Protein AF-A0A4Q2ZFZ6-F1 (afdb_monomer_lite)

Sequence (105 aa):
MKRRVAEIVGKVSEKAEWTAADRLKMLAEIARAAAKADPRVAVSAIAEANKMQGSHAPAKHQHSGSIGTYDLTKVTDEQLDHLESILGPLADLGGDQGRADAADD

Radius of gyration: 23.63 Å; chains: 1; bounding box: 48×41×61 Å

Secondary structure (DSSP, 8-state):
-HHHHHHHHHHHHHH-SS-HHHHHHHHHHHHHHHTTT-HHHHHHHHHHHHHHTT-SPPP-PPP-S------GGG--HHHHHHHHHHHHHHHTT------------

Foldseek 3Di:
DVVVVVVVVVVVVVPPPDDLVRLLVVLCVQLVVCVPPPVVSNVVSVQVSCVSVVVDDDDDDDDDDDPDDDDPVPADPVNVVVVCVVCVVVVVVCPDPDDPDDDDD

Structure (mmCIF, N/CA/C/O backbone):
data_AF-A0A4Q2ZFZ6-F1
#
_entry.id   AF-A0A4Q2ZFZ6-F1
#
loop_
_atom_site.group_PDB
_atom_site.id
_atom_site.type_symbol
_atom_site.label_atom_id
_atom_site.label_alt_id
_atom_site.label_comp_id
_atom_site.label_asym_id
_atom_site.label_entity_id
_atom_site.label_seq_id
_atom_site.pdbx_PDB_ins_code
_atom_site.Cartn_x
_atom_site.Cartn_y
_atom_site.Cartn_z
_atom_site.occupancy
_atom_site.B_iso_or_equiv
_atom_site.auth_seq_id
_atom_site.auth_comp_id
_atom_site.auth_asym_id
_atom_site.auth_atom_id
_atom_site.pdbx_PDB_model_num
ATOM 1 N N . MET A 1 1 ? 4.545 17.477 22.940 1.00 54.53 1 MET A N 1
ATOM 2 C CA . MET A 1 1 ? 4.490 17.284 21.471 1.00 54.53 1 MET A CA 1
ATOM 3 C C . MET A 1 1 ? 5.862 17.048 20.819 1.00 54.53 1 MET A C 1
ATOM 5 O O . MET A 1 1 ? 6.089 15.958 20.316 1.00 54.53 1 MET A O 1
ATOM 9 N N . LYS A 1 2 ? 6.809 18.005 20.855 1.00 73.81 2 LYS A N 1
ATOM 10 C CA . LYS A 1 2 ? 8.058 17.964 20.050 1.00 73.81 2 LYS A CA 1
ATOM 11 C C . LYS A 1 2 ? 9.001 16.774 20.327 1.00 73.81 2 LYS A C 1
ATOM 13 O O . LYS A 1 2 ? 9.612 16.262 19.398 1.00 73.81 2 LYS A O 1
ATOM 18 N N . ARG A 1 3 ? 9.078 16.292 21.576 1.00 83.25 3 ARG A N 1
ATOM 19 C CA . ARG A 1 3 ? 9.962 15.175 21.977 1.00 83.25 3 ARG A CA 1
ATOM 20 C C . ARG A 1 3 ? 9.572 13.836 21.334 1.00 83.25 3 ARG A C 1
ATOM 22 O O . ARG A 1 3 ? 10.433 13.134 20.826 1.00 83.25 3 ARG A O 1
ATOM 29 N N . ARG A 1 4 ? 8.273 13.520 21.313 1.00 83.75 4 ARG A N 1
ATOM 30 C CA . ARG A 1 4 ? 7.738 12.254 20.779 1.00 83.75 4 ARG A CA 1
ATOM 31 C C . ARG A 1 4 ? 7.819 12.203 19.251 1.00 83.75 4 ARG A C 1
ATOM 33 O O . ARG A 1 4 ? 8.128 11.160 18.695 1.00 83.75 4 ARG A O 1
ATOM 40 N N . VAL A 1 5 ? 7.633 13.345 18.583 1.00 82.38 5 VAL A N 1
ATOM 41 C CA . VAL A 1 5 ? 7.865 13.473 17.133 1.00 82.38 5 VAL A CA 1
ATOM 42 C C . VAL A 1 5 ? 9.338 13.234 16.794 1.00 82.38 5 VAL A C 1
ATOM 44 O O . VAL A 1 5 ? 9.624 12.447 15.902 1.00 82.38 5 VAL A O 1
ATOM 47 N N . ALA A 1 6 ? 10.271 13.844 17.532 1.00 80.31 6 ALA A N 1
ATOM 48 C CA . ALA A 1 6 ? 11.705 13.648 17.307 1.00 80.31 6 ALA A CA 1
ATOM 49 C C . ALA A 1 6 ? 12.144 12.187 17.519 1.00 80.31 6 ALA A C 1
ATOM 51 O O . ALA A 1 6 ? 12.914 11.653 16.726 1.00 80.31 6 ALA A O 1
ATOM 52 N N . GLU A 1 7 ? 11.609 11.523 18.545 1.00 81.94 7 GLU A N 1
ATOM 53 C CA . GLU A 1 7 ? 11.867 10.104 18.808 1.00 81.94 7 GLU A CA 1
ATOM 54 C C . GLU A 1 7 ? 11.350 9.198 17.677 1.00 81.94 7 GLU A C 1
ATOM 56 O O . GLU A 1 7 ? 12.049 8.284 17.241 1.00 81.94 7 GLU A O 1
ATOM 61 N N . ILE A 1 8 ? 10.141 9.462 17.169 1.00 79.88 8 ILE A N 1
ATOM 62 C CA . ILE A 1 8 ? 9.560 8.713 16.044 1.00 79.88 8 ILE A CA 1
ATOM 63 C C . ILE A 1 8 ? 10.380 8.935 14.770 1.00 79.88 8 ILE A C 1
ATOM 65 O O . ILE A 1 8 ? 10.692 7.968 14.078 1.00 79.88 8 ILE A O 1
ATOM 69 N N . VAL A 1 9 ? 10.7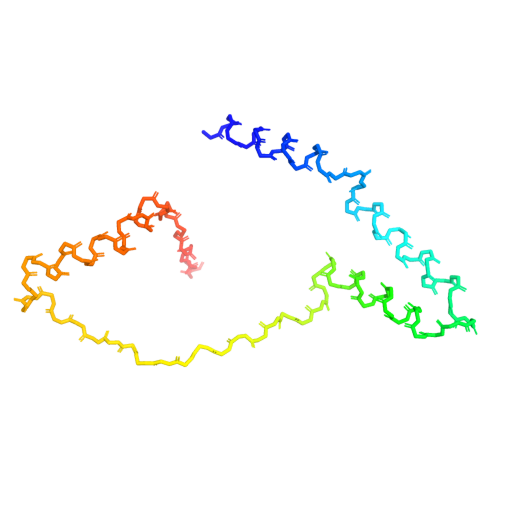73 10.179 14.481 1.00 75.31 9 VAL A N 1
ATOM 70 C CA . VAL A 1 9 ? 11.625 10.508 13.327 1.00 75.31 9 VAL A CA 1
ATOM 71 C C . VAL A 1 9 ? 12.957 9.763 13.413 1.00 75.31 9 VAL A C 1
ATOM 73 O O . VAL A 1 9 ? 13.341 9.133 12.432 1.00 75.31 9 VAL A O 1
ATOM 76 N N . GLY A 1 10 ? 13.600 9.741 14.587 1.00 71.25 10 GLY A N 1
ATOM 77 C CA . GLY A 1 10 ? 14.840 8.993 14.819 1.00 71.25 10 GLY A CA 1
ATOM 78 C C . GLY A 1 10 ? 14.695 7.495 14.528 1.00 71.25 10 GLY A C 1
ATOM 79 O O . GLY A 1 10 ? 15.440 6.943 13.718 1.00 71.25 10 GLY A O 1
ATOM 80 N N . LYS A 1 11 ? 13.664 6.853 15.097 1.00 70.38 11 LYS A N 1
ATOM 81 C CA . LYS A 1 11 ? 13.388 5.415 14.895 1.00 70.38 11 LYS A CA 1
ATOM 82 C C . LYS A 1 11 ? 13.045 5.055 13.446 1.00 70.38 11 LYS A C 1
ATOM 84 O O . LYS A 1 11 ? 13.345 3.948 13.004 1.00 70.38 11 LYS A O 1
ATOM 89 N N . VAL A 1 12 ? 12.387 5.956 12.713 1.00 64.94 12 VAL A N 1
ATOM 90 C CA . VAL A 1 12 ? 12.080 5.767 11.286 1.00 64.94 12 VAL A CA 1
ATOM 91 C C . VAL A 1 12 ? 13.341 5.932 10.439 1.00 64.94 12 VAL A C 1
ATOM 93 O O . VAL A 1 12 ? 13.564 5.130 9.534 1.00 64.94 12 VAL A O 1
ATOM 96 N N . SER A 1 13 ? 14.186 6.919 10.754 1.00 59.31 13 SER A N 1
ATOM 97 C CA . SER A 1 13 ? 15.442 7.151 10.035 1.00 59.31 13 SER A CA 1
ATOM 98 C C . SER A 1 13 ? 16.473 6.038 10.237 1.00 59.31 13 SER A C 1
ATOM 100 O O . SER A 1 13 ? 17.141 5.673 9.279 1.00 59.31 13 SER A O 1
ATOM 102 N N . GLU A 1 14 ? 16.554 5.429 11.425 1.00 58.78 14 GLU A N 1
ATOM 103 C CA . GLU A 1 14 ? 17.471 4.304 11.686 1.00 58.78 14 GLU A CA 1
ATOM 104 C C . GLU A 1 14 ? 17.104 3.023 10.922 1.00 58.78 14 GLU A C 1
ATOM 106 O O . GLU A 1 14 ? 17.963 2.181 10.682 1.00 58.78 14 GLU A O 1
ATOM 111 N N . LYS A 1 15 ? 15.833 2.852 10.534 1.00 59.97 15 LYS A N 1
ATOM 112 C CA . LYS A 1 15 ? 15.348 1.642 9.846 1.00 59.97 15 LYS A CA 1
ATOM 113 C C . LYS A 1 15 ? 15.256 1.780 8.329 1.00 59.97 15 LYS A C 1
ATOM 115 O O . LYS A 1 15 ? 14.999 0.790 7.647 1.00 59.97 15 LYS A O 1
ATOM 120 N N . ALA A 1 16 ? 15.399 2.986 7.791 1.00 63.66 16 ALA A N 1
ATOM 121 C CA . ALA A 1 16 ? 15.225 3.243 6.370 1.00 63.66 16 ALA A CA 1
ATOM 122 C C . ALA A 1 16 ? 16.577 3.541 5.714 1.00 63.66 16 ALA A C 1
ATOM 124 O O . ALA A 1 16 ? 16.995 4.691 5.664 1.00 63.66 16 ALA A O 1
ATOM 125 N N . GLU A 1 17 ? 17.221 2.519 5.137 1.00 74.12 17 GLU A N 1
ATOM 126 C CA . GLU A 1 17 ? 18.434 2.709 4.316 1.00 74.12 17 GLU A CA 1
ATOM 127 C C . GLU A 1 17 ? 18.187 3.601 3.083 1.00 74.12 17 GLU A C 1
ATOM 129 O O . GLU A 1 17 ? 19.118 4.187 2.539 1.00 74.12 17 GLU A O 1
ATOM 134 N N . TRP A 1 18 ? 16.924 3.745 2.664 1.00 82.00 18 TRP A N 1
ATOM 135 C CA . TRP A 1 18 ? 16.516 4.518 1.491 1.00 82.00 18 TRP A CA 1
ATOM 136 C C . TRP A 1 18 ? 15.316 5.410 1.783 1.00 82.00 18 TRP A C 1
ATOM 138 O O . TRP A 1 18 ? 14.352 4.984 2.435 1.00 82.00 18 TRP A O 1
ATOM 148 N N . THR A 1 19 ? 15.336 6.624 1.230 1.00 87.38 19 THR A N 1
ATOM 149 C CA . THR A 1 19 ? 14.182 7.526 1.272 1.00 87.38 19 THR A CA 1
ATOM 150 C C . THR A 1 19 ? 13.048 7.007 0.379 1.00 87.38 19 THR A C 1
ATOM 152 O O . THR A 1 19 ? 13.227 6.131 -0.471 1.00 87.38 19 THR A O 1
ATOM 155 N N . ALA A 1 20 ? 11.842 7.562 0.539 1.00 86.06 20 ALA A N 1
ATOM 156 C CA . ALA A 1 20 ? 10.727 7.254 -0.359 1.00 86.06 20 ALA A CA 1
ATOM 157 C C . ALA A 1 20 ? 11.035 7.631 -1.822 1.00 86.06 20 ALA A C 1
ATOM 159 O O . ALA A 1 20 ? 10.654 6.900 -2.735 1.00 86.06 20 ALA A O 1
ATOM 160 N N . ALA A 1 21 ? 11.760 8.735 -2.041 1.00 88.94 21 ALA A N 1
ATOM 161 C CA . ALA A 1 21 ? 12.173 9.174 -3.370 1.00 88.94 21 ALA A CA 1
ATOM 162 C C . ALA A 1 21 ? 13.167 8.192 -4.012 1.00 88.94 21 ALA A C 1
ATOM 164 O O . ALA A 1 21 ? 13.011 7.847 -5.184 1.00 88.94 21 ALA A O 1
ATOM 165 N N . ASP A 1 22 ? 14.126 7.680 -3.234 1.00 92.75 22 ASP A N 1
ATOM 166 C CA . ASP A 1 22 ? 15.097 6.688 -3.714 1.00 92.75 22 ASP A CA 1
ATOM 167 C C . ASP A 1 22 ? 14.400 5.400 -4.157 1.00 92.75 22 ASP A C 1
ATOM 169 O O . ASP A 1 22 ? 14.675 4.869 -5.232 1.00 92.75 22 ASP A O 1
ATOM 173 N N . ARG A 1 23 ? 13.427 4.929 -3.369 1.00 91.44 23 ARG A N 1
ATOM 174 C CA . ARG A 1 23 ? 12.623 3.744 -3.701 1.00 91.44 23 ARG A CA 1
ATOM 175 C C . ARG A 1 23 ? 11.836 3.919 -4.998 1.00 91.44 23 ARG A C 1
ATOM 177 O O . ARG A 1 23 ? 11.855 3.026 -5.842 1.00 91.44 23 ARG A O 1
ATOM 184 N N . LEU A 1 24 ? 11.198 5.074 -5.197 1.00 93.94 24 LEU A N 1
ATOM 185 C CA . LEU A 1 24 ? 10.487 5.377 -6.444 1.00 93.94 24 LEU A CA 1
ATOM 186 C C . LEU A 1 24 ? 11.434 5.409 -7.649 1.00 93.94 24 LEU A C 1
ATOM 188 O O . LEU A 1 24 ? 11.100 4.876 -8.709 1.00 93.94 24 LEU A O 1
ATOM 192 N N . LYS A 1 25 ? 12.628 5.991 -7.485 1.00 95.88 25 LYS A N 1
ATOM 193 C CA . LYS A 1 25 ? 13.646 6.022 -8.539 1.00 95.88 25 LYS A CA 1
ATOM 194 C C . LYS A 1 25 ? 14.100 4.611 -8.922 1.00 95.88 25 LYS A C 1
ATOM 196 O O . LYS A 1 25 ? 14.107 4.287 -10.108 1.00 95.88 25 LYS A O 1
ATOM 201 N N . MET A 1 26 ? 14.401 3.762 -7.940 1.00 95.50 26 MET A N 1
ATOM 202 C CA . MET A 1 26 ? 14.797 2.370 -8.183 1.00 95.50 26 MET A CA 1
ATOM 203 C C . MET A 1 26 ? 13.702 1.580 -8.914 1.00 95.50 26 MET A C 1
ATOM 205 O O . MET A 1 26 ? 13.991 0.872 -9.877 1.00 95.50 26 MET A O 1
ATOM 209 N N . LEU A 1 27 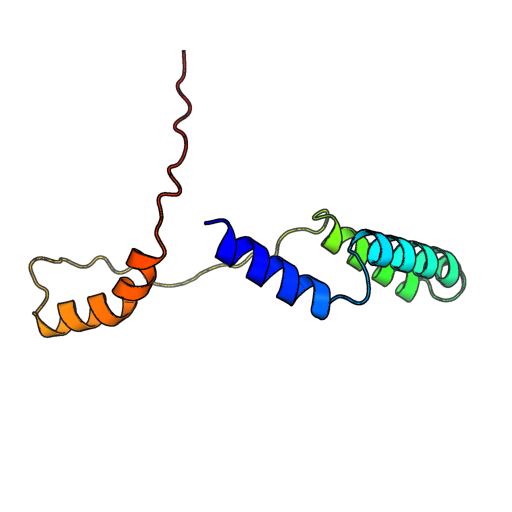? 12.431 1.741 -8.527 1.00 96.19 27 LEU A N 1
ATOM 210 C CA . LEU A 1 27 ? 11.306 1.087 -9.209 1.00 96.19 27 LEU A CA 1
ATOM 211 C C . LEU A 1 27 ? 11.168 1.538 -10.672 1.00 96.19 27 LEU A C 1
ATOM 213 O O . LEU A 1 27 ? 10.914 0.712 -11.550 1.00 96.19 27 LEU A O 1
ATOM 217 N N . ALA A 1 28 ? 11.384 2.825 -10.957 1.00 95.69 28 ALA A N 1
ATOM 218 C CA . ALA A 1 28 ? 11.376 3.340 -12.324 1.00 95.69 28 ALA A CA 1
ATOM 219 C C . ALA A 1 28 ? 12.522 2.760 -13.173 1.00 95.69 28 ALA A C 1
ATOM 221 O O . ALA A 1 28 ? 12.323 2.445 -14.349 1.00 95.69 28 ALA A O 1
ATOM 222 N N . GLU A 1 29 ? 13.711 2.597 -12.591 1.00 97.31 29 GLU A N 1
ATOM 223 C CA . GLU A 1 29 ? 14.863 1.982 -13.257 1.00 97.31 29 GLU A CA 1
ATOM 224 C C . GLU A 1 29 ? 14.616 0.497 -13.558 1.00 97.31 29 GLU A C 1
ATOM 226 O O . GLU A 1 29 ? 14.812 0.069 -14.698 1.00 97.31 29 GLU A O 1
ATOM 231 N N . ILE A 1 30 ? 14.083 -0.262 -12.591 1.00 96.94 30 ILE A N 1
ATOM 232 C CA . ILE A 1 30 ? 13.691 -1.670 -12.775 1.00 96.94 30 ILE A CA 1
ATOM 233 C C . ILE A 1 30 ? 12.662 -1.800 -13.901 1.00 96.94 30 ILE A C 1
ATOM 235 O O . ILE A 1 30 ? 12.829 -2.628 -14.797 1.00 96.94 30 ILE A O 1
ATOM 239 N N . ALA A 1 31 ? 11.622 -0.959 -13.899 1.00 96.69 31 ALA A N 1
ATOM 240 C CA . ALA A 1 31 ? 10.584 -0.999 -14.923 1.00 96.69 31 ALA A CA 1
ATOM 241 C C . ALA A 1 31 ? 11.147 -0.765 -16.332 1.00 96.69 31 ALA A C 1
ATOM 243 O O . ALA A 1 31 ? 10.801 -1.488 -17.269 1.00 96.69 31 ALA A O 1
ATOM 244 N N . ARG A 1 32 ? 12.053 0.209 -16.488 1.00 96.56 32 ARG A N 1
ATOM 245 C CA . ARG A 1 32 ? 12.708 0.502 -17.773 1.00 96.56 32 ARG A CA 1
ATOM 246 C C . ARG A 1 32 ? 13.610 -0.638 -18.236 1.00 96.56 32 ARG A C 1
ATOM 248 O O . ARG A 1 32 ? 13.563 -0.992 -19.412 1.00 96.56 32 ARG A O 1
ATOM 255 N N . ALA A 1 33 ? 14.403 -1.212 -17.332 1.00 97.06 33 ALA A N 1
ATOM 256 C CA . ALA A 1 33 ? 15.307 -2.315 -17.650 1.00 97.06 33 ALA A CA 1
ATOM 257 C C . ALA A 1 33 ? 14.543 -3.591 -18.043 1.00 97.06 33 ALA A C 1
ATOM 259 O O . ALA A 1 33 ? 14.931 -4.287 -18.981 1.00 97.06 33 ALA A O 1
ATOM 260 N N . ALA A 1 34 ? 13.425 -3.870 -17.369 1.00 96.50 34 ALA A N 1
ATOM 261 C CA . ALA A 1 34 ? 12.638 -5.079 -17.585 1.00 96.50 34 ALA A CA 1
ATOM 262 C C . ALA A 1 34 ? 11.642 -4.980 -18.757 1.00 96.50 34 ALA A C 1
ATOM 264 O O . ALA A 1 34 ? 11.188 -6.012 -19.242 1.00 96.50 34 ALA A O 1
ATOM 265 N N . ALA A 1 35 ? 11.337 -3.779 -19.266 1.00 93.12 35 ALA A N 1
ATOM 266 C CA . ALA A 1 35 ? 10.242 -3.529 -20.214 1.00 93.12 35 ALA A CA 1
ATOM 267 C C . ALA A 1 35 ? 10.193 -4.465 -21.438 1.00 93.12 35 ALA A C 1
ATOM 269 O O . ALA A 1 35 ? 9.109 -4.786 -21.921 1.00 93.12 35 ALA A O 1
ATOM 270 N N . LYS A 1 36 ? 11.354 -4.891 -21.953 1.00 92.56 36 LYS A N 1
ATOM 271 C CA . LYS A 1 36 ? 11.451 -5.786 -23.121 1.00 92.56 36 LYS A CA 1
ATOM 272 C C . LYS A 1 36 ? 11.799 -7.232 -22.767 1.00 92.56 36 LYS A C 1
ATOM 274 O O . LYS A 1 36 ? 11.432 -8.128 -23.516 1.00 92.56 36 LYS A O 1
ATOM 279 N N . ALA A 1 37 ? 12.536 -7.443 -21.677 1.00 93.75 37 ALA A N 1
ATOM 280 C CA . ALA A 1 37 ? 13.069 -8.752 -21.301 1.00 93.75 37 ALA A CA 1
ATOM 281 C C . ALA A 1 37 ? 12.095 -9.543 -20.419 1.00 93.75 37 ALA A C 1
ATOM 283 O O . ALA A 1 37 ? 11.901 -10.735 -20.632 1.00 93.75 37 ALA A O 1
ATOM 284 N N . ASP A 1 38 ? 11.456 -8.866 -19.464 1.00 95.12 38 ASP A N 1
ATOM 285 C CA . ASP A 1 38 ? 10.432 -9.439 -18.598 1.00 95.12 38 ASP A CA 1
ATOM 286 C C . ASP A 1 38 ? 9.341 -8.391 -18.310 1.00 95.12 38 ASP A C 1
ATOM 288 O O . ASP A 1 38 ? 9.396 -7.645 -17.322 1.00 95.12 38 ASP A O 1
ATOM 292 N N . PRO A 1 39 ? 8.313 -8.323 -19.173 1.00 94.94 39 PRO A N 1
ATOM 293 C CA . PRO A 1 39 ? 7.211 -7.388 -18.998 1.00 94.94 39 PRO A CA 1
ATOM 294 C C . PRO A 1 39 ? 6.468 -7.552 -17.666 1.00 94.94 39 PRO A C 1
ATOM 296 O O . PRO A 1 39 ? 5.887 -6.583 -17.180 1.00 94.94 39 PRO A O 1
ATOM 299 N N . ARG A 1 40 ? 6.483 -8.743 -17.043 1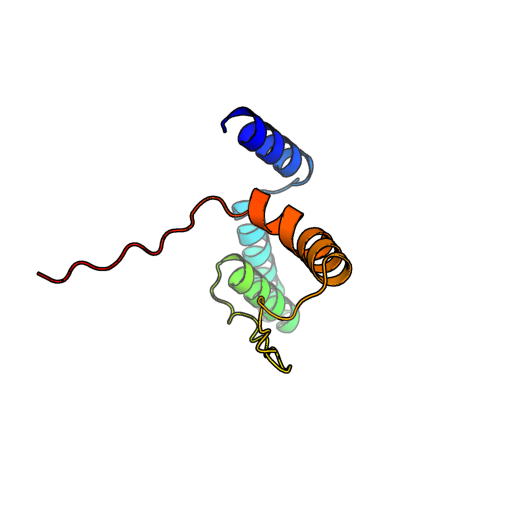.00 96.75 40 ARG A N 1
ATOM 300 C CA . ARG A 1 40 ? 5.806 -8.963 -15.755 1.00 96.75 40 ARG A CA 1
ATOM 301 C C . ARG A 1 40 ? 6.535 -8.229 -14.640 1.00 96.75 40 ARG A C 1
ATOM 303 O O . ARG A 1 40 ? 5.887 -7.544 -13.855 1.00 96.75 40 ARG A O 1
ATOM 310 N N . VAL A 1 41 ? 7.866 -8.297 -14.626 1.00 97.44 41 VAL A N 1
ATOM 311 C CA . VAL A 1 41 ? 8.697 -7.533 -13.682 1.00 97.44 41 VAL A CA 1
ATOM 312 C C . VAL A 1 41 ? 8.481 -6.030 -13.864 1.00 97.44 41 VAL A C 1
ATOM 314 O O . VAL A 1 41 ? 8.318 -5.312 -12.877 1.00 97.44 41 VAL A O 1
ATOM 317 N N . ALA A 1 42 ? 8.394 -5.552 -15.110 1.00 96.31 42 ALA A N 1
ATOM 318 C CA . ALA A 1 42 ? 8.121 -4.142 -15.380 1.00 96.31 42 ALA A CA 1
ATOM 319 C C . ALA A 1 42 ? 6.753 -3.692 -14.839 1.00 96.31 42 ALA A C 1
ATOM 321 O O . ALA A 1 42 ? 6.658 -2.663 -14.167 1.00 96.31 42 ALA A O 1
ATOM 322 N N . VAL A 1 43 ? 5.702 -4.485 -15.072 1.00 96.12 43 VAL A N 1
ATOM 323 C CA . VAL A 1 43 ? 4.352 -4.218 -14.550 1.00 96.12 43 VAL A CA 1
ATOM 324 C C . VAL A 1 43 ? 4.331 -4.239 -13.021 1.00 96.12 43 VAL A C 1
ATOM 326 O O . VAL A 1 43 ? 3.738 -3.349 -12.413 1.00 96.12 43 VAL A O 1
ATOM 329 N N . SER A 1 44 ? 5.003 -5.201 -12.385 1.00 96.69 44 SER A N 1
ATOM 330 C CA . SER A 1 44 ? 5.096 -5.281 -10.923 1.00 96.69 44 SER A CA 1
ATOM 331 C C . SER A 1 44 ? 5.798 -4.065 -10.316 1.00 96.69 44 SER A C 1
ATOM 333 O O . SER A 1 44 ? 5.307 -3.517 -9.330 1.00 96.69 44 SER A O 1
ATOM 335 N N . ALA A 1 45 ? 6.893 -3.596 -10.920 1.00 95.94 45 ALA A N 1
ATOM 336 C CA . ALA A 1 45 ? 7.609 -2.412 -10.445 1.00 95.94 45 ALA A CA 1
ATOM 337 C C . ALA A 1 45 ? 6.759 -1.131 -10.560 1.00 95.94 45 ALA A C 1
ATOM 339 O O . ALA A 1 45 ? 6.715 -0.330 -9.626 1.00 95.94 45 ALA A O 1
ATOM 340 N N . ILE A 1 46 ? 6.025 -0.967 -11.667 1.00 94.56 46 ILE A N 1
ATOM 341 C CA . ILE A 1 46 ? 5.088 0.153 -11.858 1.00 94.56 46 ILE A CA 1
ATOM 342 C C . ILE A 1 46 ? 3.938 0.083 -10.845 1.00 94.56 46 ILE A C 1
ATOM 344 O O . ILE A 1 46 ? 3.574 1.095 -10.248 1.00 94.56 46 ILE A O 1
ATOM 348 N N . ALA A 1 47 ? 3.369 -1.104 -10.622 1.00 93.75 47 ALA A N 1
ATOM 349 C CA . ALA A 1 47 ? 2.284 -1.287 -9.665 1.00 93.75 47 ALA A CA 1
ATOM 350 C C . ALA A 1 47 ? 2.713 -0.913 -8.239 1.00 93.75 47 ALA A C 1
ATOM 352 O O . ALA A 1 47 ? 1.951 -0.261 -7.527 1.00 93.75 47 ALA A O 1
ATOM 353 N N . GLU A 1 48 ? 3.930 -1.280 -7.836 1.00 94.00 48 GLU A N 1
ATOM 354 C CA . GLU A 1 48 ? 4.465 -0.921 -6.523 1.00 94.00 48 GLU A CA 1
ATOM 355 C C . GLU A 1 48 ? 4.724 0.588 -6.400 1.00 94.00 48 GLU A C 1
ATOM 357 O O . GLU A 1 48 ? 4.337 1.198 -5.403 1.00 94.00 48 GLU A O 1
ATOM 362 N N . ALA A 1 49 ? 5.258 1.228 -7.446 1.00 93.19 49 ALA A N 1
ATOM 363 C CA . ALA A 1 49 ? 5.424 2.682 -7.473 1.00 93.19 49 ALA A CA 1
ATOM 364 C C . ALA A 1 49 ? 4.073 3.409 -7.338 1.00 93.19 49 ALA A C 1
ATOM 366 O O . ALA A 1 49 ? 3.944 4.350 -6.553 1.00 93.19 49 ALA A O 1
ATOM 367 N N . ASN A 1 50 ? 3.033 2.915 -8.018 1.00 90.62 50 ASN A N 1
ATOM 368 C CA . ASN A 1 50 ? 1.682 3.469 -7.924 1.00 90.62 50 ASN A CA 1
ATOM 369 C C . ASN A 1 50 ? 1.086 3.332 -6.514 1.00 90.62 50 ASN A C 1
ATOM 371 O O . ASN A 1 50 ? 0.407 4.251 -6.054 1.00 90.62 50 ASN A O 1
ATOM 375 N N . LYS A 1 51 ? 1.345 2.222 -5.804 1.00 89.38 51 LYS A N 1
ATOM 376 C CA . LYS A 1 51 ? 0.933 2.066 -4.395 1.00 89.38 51 LYS A CA 1
ATOM 377 C C . LYS A 1 51 ? 1.612 3.098 -3.503 1.00 89.38 51 LYS A C 1
ATOM 379 O O . LYS A 1 51 ? 0.943 3.732 -2.694 1.00 89.38 51 LYS A O 1
ATOM 384 N N . MET A 1 52 ? 2.915 3.307 -3.688 1.00 88.31 52 MET A N 1
ATOM 385 C CA . MET A 1 52 ? 3.684 4.283 -2.911 1.00 88.31 52 MET A CA 1
ATOM 386 C C . MET A 1 52 ? 3.223 5.730 -3.135 1.00 88.31 52 MET A C 1
ATOM 388 O O . MET A 1 52 ? 3.318 6.545 -2.223 1.00 88.31 52 MET A O 1
ATOM 392 N N . GLN A 1 53 ? 2.712 6.050 -4.326 1.00 88.12 53 GLN A N 1
ATOM 393 C CA . GLN A 1 53 ? 2.169 7.373 -4.656 1.00 88.12 53 GLN A CA 1
ATOM 394 C C . GLN A 1 53 ? 0.679 7.536 -4.307 1.00 88.12 53 GLN A C 1
ATOM 396 O O . GLN A 1 53 ? 0.098 8.576 -4.604 1.00 88.12 53 GLN A O 1
ATOM 401 N N . GLY A 1 54 ? 0.033 6.520 -3.722 1.00 82.12 54 GLY A N 1
ATOM 402 C CA . GLY A 1 54 ? -1.403 6.553 -3.420 1.00 82.12 54 GLY A CA 1
ATOM 403 C C . GLY A 1 54 ? -2.310 6.496 -4.656 1.00 82.12 54 GLY A C 1
ATOM 404 O O . GLY A 1 54 ? -3.509 6.722 -4.550 1.00 82.12 54 GLY A O 1
ATOM 405 N N . SER A 1 55 ? -1.756 6.174 -5.830 1.00 76.38 55 SER A N 1
ATOM 406 C CA . SER A 1 55 ? -2.506 6.005 -7.086 1.00 76.38 55 SER A CA 1
ATOM 407 C C . SER A 1 55 ? -3.088 4.594 -7.246 1.00 76.38 55 SER A C 1
ATOM 409 O O . SER A 1 55 ? -3.720 4.285 -8.255 1.00 76.38 55 SER A O 1
ATOM 411 N N . HIS A 1 56 ? -2.869 3.711 -6.267 1.00 77.25 56 HIS A N 1
ATOM 412 C CA . HIS A 1 56 ? -3.511 2.404 -6.208 1.00 77.25 56 HIS A CA 1
ATOM 413 C C . HIS A 1 56 ? -4.841 2.500 -5.463 1.00 77.25 56 HIS A C 1
ATOM 415 O O . HIS A 1 56 ? -4.936 3.182 -4.443 1.00 77.25 56 HIS A O 1
ATOM 421 N N . ALA A 1 57 ? -5.862 1.798 -5.959 1.00 76.62 57 ALA A N 1
ATOM 42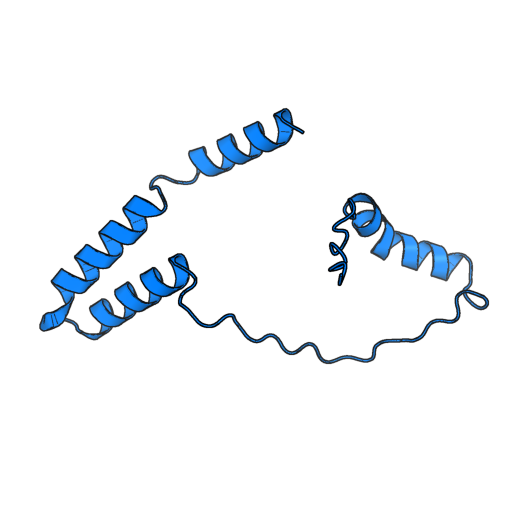2 C CA . ALA A 1 57 ? -7.162 1.782 -5.305 1.00 76.62 57 ALA A CA 1
ATOM 423 C C . ALA A 1 57 ? -7.012 1.302 -3.847 1.00 76.62 57 ALA A C 1
ATOM 425 O O . ALA A 1 57 ? -6.343 0.288 -3.613 1.00 76.62 57 ALA A O 1
ATOM 426 N N . PRO A 1 58 ? -7.612 2.000 -2.866 1.00 74.56 58 PRO A N 1
ATOM 427 C CA . PRO A 1 58 ? -7.568 1.559 -1.481 1.00 74.56 58 PRO A CA 1
ATOM 428 C C . PRO A 1 58 ? -8.213 0.178 -1.354 1.00 74.56 58 PRO A C 1
ATOM 430 O O . PRO A 1 58 ? -9.188 -0.140 -2.044 1.00 74.56 58 PRO A O 1
ATOM 433 N N . ALA A 1 59 ? -7.675 -0.639 -0.449 1.00 80.12 59 ALA A N 1
ATOM 434 C CA . ALA A 1 59 ? -8.291 -1.910 -0.110 1.00 80.12 59 ALA A CA 1
ATOM 435 C C . ALA A 1 59 ? -9.702 -1.648 0.436 1.00 80.12 59 ALA A C 1
ATOM 437 O O . ALA A 1 59 ? -9.888 -0.927 1.417 1.00 80.12 59 ALA A O 1
ATOM 438 N N . LYS A 1 60 ? -10.715 -2.211 -0.226 1.00 79.12 60 LYS A N 1
ATOM 439 C CA . LYS A 1 60 ? -12.098 -2.138 0.247 1.00 79.12 60 LYS A CA 1
ATOM 440 C C . LYS A 1 60 ? -12.287 -3.189 1.334 1.00 79.12 60 LYS A C 1
ATOM 442 O O . LYS A 1 60 ? -12.436 -4.369 1.027 1.00 79.12 60 LYS A O 1
ATOM 447 N N . HIS A 1 61 ? -12.289 -2.760 2.590 1.00 82.19 61 HIS A N 1
ATOM 448 C CA . HIS A 1 61 ? -12.661 -3.611 3.715 1.00 82.19 61 HIS A CA 1
ATOM 449 C C . HIS A 1 61 ? -14.167 -3.491 3.957 1.00 82.19 61 HIS A C 1
ATOM 451 O O . HIS A 1 61 ? -14.683 -2.395 4.162 1.00 82.19 61 HIS A O 1
ATOM 457 N N . GLN A 1 62 ? -14.880 -4.616 3.895 1.00 81.19 62 GLN A N 1
ATOM 458 C CA . GLN A 1 62 ? -16.271 -4.690 4.333 1.00 81.19 62 GLN A CA 1
ATOM 459 C C . GLN A 1 62 ? -16.286 -5.225 5.760 1.00 81.19 62 GLN A C 1
ATOM 461 O O . GLN A 1 62 ? -15.858 -6.352 6.007 1.00 81.19 62 GLN A O 1
ATOM 466 N N . HIS A 1 63 ? -16.762 -4.412 6.697 1.00 81.12 63 HIS A N 1
ATOM 467 C CA . HIS A 1 63 ? -17.014 -4.857 8.059 1.00 81.12 63 HIS A CA 1
ATOM 468 C C . HIS A 1 63 ? -18.449 -5.373 8.134 1.00 81.12 63 HIS A C 1
ATOM 470 O O . HIS A 1 63 ? -19.396 -4.630 7.885 1.00 81.12 63 HIS A O 1
ATOM 476 N N . SER A 1 64 ? -18.603 -6.656 8.446 1.00 78.56 64 SER A N 1
ATOM 477 C CA . SER A 1 64 ? -19.890 -7.273 8.756 1.00 78.56 64 SER A CA 1
ATOM 478 C C . SER A 1 64 ? -19.971 -7.550 10.250 1.00 78.56 64 SER A C 1
ATOM 480 O O . SER A 1 64 ? -18.996 -8.001 10.849 1.00 78.56 64 SER A O 1
ATOM 482 N N . GLY A 1 65 ? -21.136 -7.327 10.842 1.00 81.62 65 GLY A N 1
ATOM 483 C CA . GLY A 1 65 ? -21.385 -7.583 12.253 1.00 81.62 65 GLY A CA 1
ATOM 484 C C . GLY A 1 65 ? -22.662 -6.891 12.703 1.00 81.62 65 GLY A C 1
ATOM 485 O O . GLY A 1 65 ? -23.195 -6.024 12.012 1.00 81.62 65 GLY A O 1
ATOM 486 N N . SER A 1 66 ? -23.165 -7.286 13.862 1.00 79.00 66 SER A N 1
ATOM 487 C CA . SER A 1 66 ? -24.260 -6.593 14.531 1.00 79.00 66 SER A CA 1
ATOM 488 C C . SER A 1 66 ? -23.704 -5.407 15.315 1.00 79.00 66 SER A C 1
ATOM 490 O O . SER A 1 66 ? -22.912 -5.594 16.238 1.00 79.00 66 SER A O 1
ATOM 492 N N . ILE A 1 67 ? -24.135 -4.191 14.968 1.00 77.06 67 ILE A N 1
ATOM 493 C CA . ILE A 1 67 ? -23.954 -3.025 15.837 1.00 77.06 67 ILE A CA 1
ATOM 494 C C . ILE A 1 67 ? -24.962 -3.184 16.975 1.00 77.06 67 ILE A C 1
ATOM 496 O O . ILE A 1 67 ? -26.160 -2.967 16.791 1.00 77.06 67 ILE A O 1
ATOM 500 N N . GLY A 1 68 ? -24.484 -3.649 18.128 1.00 73.88 68 GLY A N 1
ATOM 501 C CA . GLY A 1 68 ? -25.311 -3.776 19.323 1.00 73.88 68 GLY A CA 1
ATOM 502 C C . GLY A 1 68 ? -25.756 -2.399 19.809 1.00 73.88 68 GLY A C 1
ATOM 503 O O . GLY A 1 68 ? -24.951 -1.474 19.891 1.00 73.88 68 GLY A O 1
ATOM 504 N N . THR A 1 69 ? -27.041 -2.255 20.122 1.00 78.31 69 THR A N 1
ATOM 505 C CA . THR A 1 69 ? -27.550 -1.099 20.865 1.00 78.31 69 THR A CA 1
ATOM 506 C C . THR A 1 69 ? -27.596 -1.494 22.333 1.00 78.31 69 THR A C 1
ATOM 508 O O . THR A 1 69 ? -28.279 -2.453 22.689 1.00 78.31 69 THR A O 1
ATOM 511 N N . TYR A 1 70 ? -26.845 -0.791 23.174 1.00 75.19 70 TYR A N 1
ATOM 512 C CA . TYR A 1 70 ? -26.744 -1.099 24.597 1.00 75.19 70 TYR A CA 1
ATOM 513 C C . TYR A 1 70 ? -27.473 -0.025 25.398 1.00 75.19 70 TYR A C 1
ATOM 515 O O . TYR A 1 70 ? -27.213 1.166 25.235 1.00 75.19 70 TYR A O 1
ATOM 523 N N . ASP A 1 71 ? -28.398 -0.449 26.254 1.00 83.31 71 ASP A N 1
ATOM 524 C CA . ASP A 1 71 ? -29.042 0.435 27.219 1.00 83.31 71 ASP A CA 1
ATOM 525 C C . ASP A 1 71 ? -28.138 0.561 28.443 1.00 83.31 71 ASP A C 1
ATOM 527 O O . ASP A 1 71 ? -28.120 -0.326 29.296 1.00 83.31 71 ASP A O 1
ATOM 531 N N . LEU A 1 72 ? -27.400 1.671 28.516 1.00 81.69 72 LEU A N 1
ATOM 532 C CA . LEU A 1 72 ? -26.448 1.946 29.593 1.00 81.69 72 LEU A CA 1
ATOM 533 C C . LEU A 1 72 ? -27.106 2.046 30.980 1.00 81.69 72 LEU A C 1
ATOM 535 O O . LEU A 1 72 ? -26.417 1.929 31.985 1.00 81.69 72 LEU A O 1
ATOM 539 N N . THR A 1 73 ? -28.433 2.203 31.054 1.00 82.50 73 THR A N 1
ATOM 540 C CA . THR A 1 73 ? -29.168 2.262 32.329 1.00 82.50 73 THR A CA 1
ATOM 541 C C . THR A 1 73 ? -29.438 0.887 32.944 1.00 82.50 73 THR A C 1
ATOM 543 O O . THR A 1 73 ? -29.874 0.799 34.090 1.00 82.50 73 THR A O 1
ATOM 546 N N . LYS A 1 74 ? -29.190 -0.193 32.191 1.00 84.31 74 LYS A N 1
ATOM 547 C CA . LYS A 1 74 ? -29.438 -1.589 32.596 1.00 84.31 74 LYS A CA 1
ATOM 548 C C . LYS A 1 74 ? -28.160 -2.417 32.727 1.00 84.31 74 LYS A C 1
ATOM 550 O O . LYS A 1 74 ? -28.232 -3.642 32.811 1.00 84.31 74 LYS A O 1
ATOM 555 N N . VAL A 1 75 ? -27.009 -1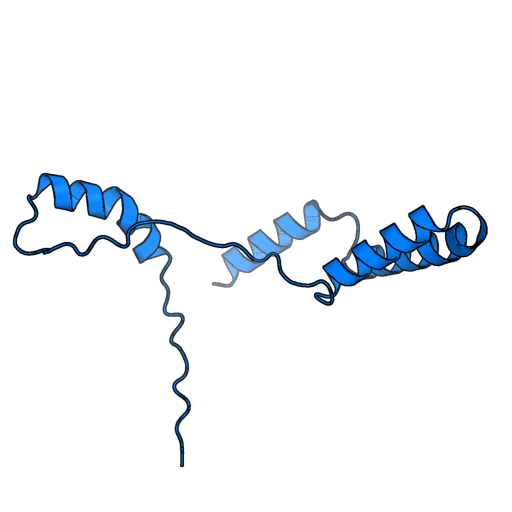.761 32.688 1.00 83.75 75 VAL A N 1
ATOM 556 C CA . VAL A 1 75 ? -25.693 -2.400 32.713 1.00 83.75 75 VAL A CA 1
ATOM 557 C C . VAL A 1 75 ? -25.271 -2.569 34.167 1.00 83.75 75 VAL A C 1
ATOM 559 O O . VAL A 1 75 ? -25.451 -1.654 34.966 1.00 83.75 75 VAL A O 1
ATOM 562 N N . THR A 1 76 ? -24.763 -3.746 34.528 1.00 86.88 76 THR A N 1
ATOM 563 C CA . THR A 1 76 ? -24.204 -3.964 35.870 1.00 86.88 76 THR A CA 1
ATOM 564 C C . THR A 1 76 ? -22.836 -3.295 35.998 1.00 86.88 76 THR A C 1
ATOM 566 O O . THR A 1 76 ? -22.159 -3.080 34.992 1.00 86.88 76 THR A O 1
ATOM 569 N N . ASP A 1 77 ? -22.391 -3.029 37.226 1.00 87.94 77 ASP A N 1
ATOM 570 C CA . ASP A 1 77 ? -21.061 -2.450 37.475 1.00 87.94 77 ASP A CA 1
ATOM 571 C C . ASP A 1 77 ? -19.942 -3.318 36.864 1.00 87.94 77 ASP A C 1
ATOM 573 O O . ASP A 1 77 ? -19.056 -2.804 36.196 1.00 87.94 77 ASP A O 1
A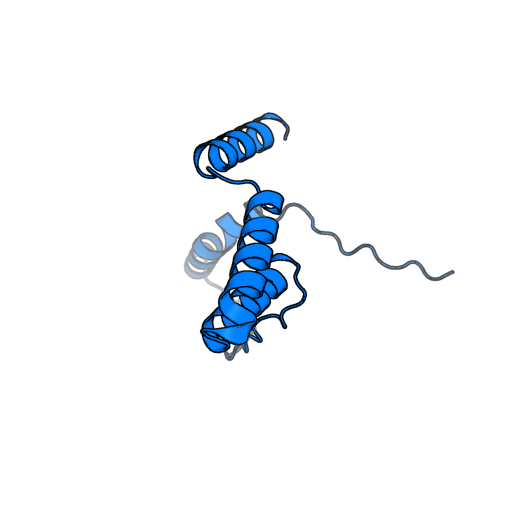TOM 577 N N . GLU A 1 78 ? -20.046 -4.651 36.941 1.00 87.31 78 GLU A N 1
ATOM 578 C CA . GLU A 1 78 ? -19.080 -5.566 36.302 1.00 87.31 78 GLU A CA 1
ATOM 579 C C . GLU A 1 78 ? -19.042 -5.440 34.768 1.00 87.31 78 GLU A C 1
ATOM 581 O O . GLU A 1 78 ? -17.990 -5.568 34.138 1.00 87.31 78 GLU A O 1
ATOM 586 N N . GLN A 1 79 ? -20.194 -5.209 34.133 1.00 85.19 79 GLN A N 1
ATOM 587 C CA . GLN A 1 79 ? -20.265 -4.995 32.687 1.00 85.19 79 GLN A CA 1
ATOM 588 C C . GLN A 1 79 ? -19.716 -3.618 32.300 1.00 85.19 79 GLN A C 1
ATOM 590 O O . GLN A 1 79 ? -19.149 -3.469 31.214 1.00 85.19 79 GLN A O 1
ATOM 595 N N . LEU A 1 80 ? -19.863 -2.630 33.183 1.00 86.06 80 LEU A N 1
ATOM 596 C CA . LEU A 1 80 ? -19.280 -1.307 33.019 1.00 86.06 80 LEU A CA 1
ATOM 597 C C . LEU A 1 80 ? -17.750 -1.357 33.139 1.00 86.06 80 LEU A C 1
ATOM 599 O O . LEU A 1 80 ? -17.070 -0.839 32.256 1.00 86.06 80 LEU A O 1
ATOM 603 N N . ASP A 1 81 ? -17.218 -2.076 34.128 1.00 87.50 81 ASP A N 1
ATOM 604 C CA . ASP A 1 81 ? -15.777 -2.313 34.290 1.00 87.50 81 ASP A CA 1
ATOM 605 C C . ASP A 1 81 ? -15.185 -3.008 33.053 1.00 87.50 81 ASP A C 1
ATOM 607 O O . ASP A 1 81 ? -14.102 -2.671 32.561 1.00 87.50 81 ASP A O 1
ATOM 611 N N . HIS A 1 82 ? -15.919 -3.972 32.489 1.00 86.12 82 HIS A N 1
ATOM 612 C CA . HIS A 1 82 ? -15.508 -4.634 31.256 1.00 86.12 82 HIS A CA 1
ATOM 613 C C . HIS A 1 82 ? -15.475 -3.669 30.062 1.00 86.12 82 HIS A C 1
ATOM 615 O O . HIS A 1 82 ? -14.509 -3.679 29.293 1.00 86.12 82 HIS A O 1
ATOM 621 N N . LEU A 1 83 ? -16.487 -2.810 29.915 1.00 85.31 83 LEU A N 1
ATOM 622 C CA . LEU A 1 83 ? -16.515 -1.773 28.880 1.00 85.31 83 LEU A CA 1
ATOM 623 C C . LEU A 1 83 ? -15.355 -0.785 29.037 1.00 85.31 83 LEU A C 1
ATOM 625 O O . LEU A 1 83 ? -14.708 -0.455 28.044 1.00 85.31 83 LEU A O 1
ATOM 629 N N . GLU A 1 84 ? -15.042 -0.365 30.261 1.00 85.25 84 GLU A N 1
ATOM 630 C CA . GLU A 1 84 ? -13.900 0.504 30.549 1.00 85.25 84 GLU A CA 1
ATOM 631 C C . GLU A 1 84 ? -12.566 -0.171 30.204 1.00 85.25 84 GLU A C 1
ATOM 633 O O . GLU A 1 84 ? -11.699 0.457 29.600 1.00 85.25 84 GLU A O 1
ATOM 638 N N . SER A 1 85 ? -12.418 -1.475 30.453 1.00 87.56 85 SER A N 1
ATOM 639 C CA . SER A 1 85 ? -11.206 -2.212 30.062 1.00 87.56 85 SER A CA 1
ATOM 640 C C . SER A 1 85 ? -10.957 -2.223 28.543 1.00 87.56 85 SER A C 1
ATOM 642 O O . SER A 1 85 ? -9.807 -2.252 28.099 1.00 87.56 85 SER A O 1
ATOM 644 N N . ILE A 1 86 ? -12.028 -2.175 27.741 1.00 84.31 86 ILE A N 1
ATOM 645 C CA . ILE A 1 86 ? -11.966 -2.168 26.273 1.00 84.31 86 ILE A CA 1
ATOM 646 C C . ILE A 1 86 ? -11.796 -0.740 25.743 1.00 84.31 86 ILE A C 1
ATOM 648 O O . ILE A 1 86 ? -11.012 -0.503 24.823 1.00 84.31 86 ILE A O 1
ATOM 652 N N . LEU A 1 87 ? -12.555 0.209 26.294 1.00 83.19 87 LEU A N 1
ATOM 653 C CA . LEU A 1 87 ? -12.702 1.557 25.744 1.00 83.19 87 LEU A CA 1
ATOM 654 C C . LEU A 1 87 ? -11.778 2.588 26.399 1.00 83.19 87 LEU A C 1
ATOM 656 O O . LEU A 1 87 ? -11.418 3.561 25.741 1.00 83.19 87 LEU A O 1
ATOM 660 N N . GLY A 1 88 ? -11.351 2.380 27.644 1.00 81.50 88 GLY A N 1
ATOM 661 C CA . GLY A 1 88 ? -10.484 3.297 28.392 1.00 81.50 88 GLY A CA 1
ATOM 662 C C . GLY A 1 88 ? -9.195 3.654 27.643 1.00 81.50 88 GLY A C 1
ATOM 663 O O . GLY A 1 88 ? -8.950 4.836 27.394 1.00 81.50 88 GLY A O 1
ATOM 664 N N . PRO A 1 89 ? -8.420 2.669 27.145 1.00 84.38 89 PRO A N 1
ATOM 665 C CA . PRO A 1 89 ? -7.226 2.949 26.347 1.00 84.38 89 PRO A CA 1
ATOM 666 C C . PRO A 1 89 ? -7.506 3.725 25.051 1.00 84.38 89 PRO A C 1
ATOM 668 O O . PRO A 1 89 ? -6.623 4.415 24.547 1.00 84.38 89 PRO A O 1
ATOM 671 N N . LEU A 1 90 ? -8.714 3.607 24.485 1.00 74.50 90 LEU A N 1
ATOM 672 C CA . LEU A 1 90 ? -9.117 4.319 23.269 1.00 74.50 90 LEU A CA 1
ATOM 673 C C . LEU A 1 90 ? -9.550 5.760 23.566 1.00 74.50 90 LEU A C 1
ATOM 675 O O . LEU A 1 90 ? -9.280 6.647 22.756 1.00 74.50 90 LEU A O 1
ATOM 679 N N . ALA A 1 91 ? -10.171 6.005 24.721 1.00 70.50 91 ALA A N 1
ATOM 680 C CA . ALA A 1 91 ? -10.560 7.338 25.173 1.00 70.50 91 ALA A CA 1
ATOM 681 C C . ALA A 1 91 ? -9.334 8.235 25.422 1.00 70.50 91 ALA A C 1
ATOM 683 O O . ALA A 1 91 ? -9.322 9.387 24.992 1.00 70.50 91 ALA A O 1
ATOM 684 N N . ASP A 1 92 ? -8.257 7.683 25.987 1.00 66.06 92 ASP A N 1
ATOM 685 C CA . ASP A 1 92 ? -6.987 8.400 26.192 1.00 66.06 92 ASP A CA 1
ATOM 686 C C . ASP A 1 92 ? -6.253 8.738 24.879 1.00 66.06 92 ASP A C 1
ATOM 688 O O . ASP A 1 92 ? -5.429 9.656 24.821 1.00 66.06 92 ASP A O 1
ATOM 692 N N . LEU A 1 93 ? -6.540 7.998 23.804 1.00 60.81 93 LEU A N 1
ATOM 693 C CA . LEU A 1 93 ? -5.989 8.231 22.465 1.00 60.81 93 LEU A CA 1
ATOM 694 C C . LEU A 1 93 ? -6.852 9.192 21.628 1.00 60.81 93 LEU A C 1
ATOM 696 O O . LEU A 1 93 ? -6.384 9.693 20.603 1.00 60.81 93 LEU A O 1
ATOM 700 N N . GLY A 1 94 ? -8.083 9.469 22.068 1.00 51.97 94 GLY A N 1
ATOM 701 C CA . GLY A 1 94 ? -9.103 10.267 21.385 1.00 51.97 94 GLY A CA 1
ATOM 702 C C . GLY A 1 94 ? -8.930 11.777 21.531 1.00 51.97 94 GLY A C 1
ATOM 703 O O . GLY A 1 94 ? -9.897 12.482 21.805 1.00 51.97 94 GLY A O 1
ATOM 704 N N . GLY A 1 95 ? -7.712 12.292 21.339 1.00 52.00 95 GLY A N 1
ATOM 705 C CA . GLY A 1 95 ? -7.522 13.723 21.115 1.00 52.00 95 GLY A CA 1
ATOM 706 C C . GLY A 1 95 ? -8.355 14.168 19.910 1.00 52.00 95 GLY A C 1
ATOM 707 O O . GLY A 1 95 ? -8.117 13.690 18.803 1.00 52.00 95 GLY A O 1
ATOM 708 N N . ASP A 1 96 ? -9.334 15.035 20.175 1.00 53.81 96 ASP A N 1
ATOM 709 C CA . ASP A 1 96 ? -10.291 15.655 19.254 1.00 53.81 96 ASP A CA 1
ATOM 710 C C . ASP A 1 96 ? -9.805 15.733 17.793 1.00 53.81 96 ASP A C 1
ATOM 712 O O . ASP A 1 96 ? -8.986 16.577 17.425 1.00 53.81 96 ASP A O 1
ATOM 716 N N . GLN A 1 97 ? -10.324 14.840 16.946 1.00 50.62 97 GLN A N 1
ATOM 717 C CA . GLN A 1 97 ? -10.329 15.029 15.495 1.00 50.62 97 GLN A CA 1
ATOM 718 C C . GLN A 1 97 ? -11.691 15.594 15.100 1.00 50.62 97 GLN A C 1
ATOM 720 O O . GLN A 1 97 ? -12.467 14.958 14.385 1.00 50.62 97 GLN A O 1
ATOM 725 N N . GLY A 1 98 ? -11.994 16.781 15.624 1.00 42.56 98 GLY A N 1
ATOM 726 C CA . GLY A 1 98 ? -13.178 17.542 15.277 1.00 42.56 98 GLY A CA 1
ATOM 727 C C . GLY A 1 98 ? -13.257 17.714 13.765 1.00 42.56 98 GLY A C 1
ATOM 728 O O . GLY A 1 98 ? -12.376 18.295 13.126 1.00 42.56 98 GLY A O 1
ATOM 729 N N . ARG A 1 99 ? -14.328 17.169 13.187 1.00 45.78 99 ARG A N 1
ATOM 730 C CA . ARG A 1 99 ? -14.796 17.489 11.843 1.00 45.78 99 ARG A CA 1
ATOM 731 C C . ARG A 1 99 ? -15.026 18.999 11.813 1.00 45.78 99 ARG A C 1
ATOM 733 O O . ARG A 1 99 ? -15.900 19.489 12.513 1.00 45.78 99 ARG A O 1
ATOM 740 N N . ALA A 1 100 ? -14.220 19.726 11.043 1.00 43.19 100 ALA A N 1
ATOM 741 C CA . ALA A 1 100 ? -14.509 21.119 10.745 1.00 43.19 100 ALA A CA 1
ATOM 742 C C . ALA A 1 100 ? -15.842 21.155 9.991 1.00 43.19 100 ALA A C 1
ATOM 744 O O . ALA A 1 100 ? -15.920 20.721 8.838 1.00 43.19 100 ALA A O 1
ATOM 745 N N . ASP A 1 101 ? -16.891 21.590 10.681 1.00 43.59 101 ASP A N 1
ATOM 746 C CA . ASP A 1 101 ? -18.169 21.887 10.064 1.00 43.59 101 ASP A CA 1
ATOM 747 C C . ASP A 1 101 ? -17.941 22.965 9.005 1.00 43.59 101 ASP A C 1
ATOM 749 O O . ASP A 1 101 ? -17.381 24.032 9.267 1.00 43.59 101 ASP A O 1
ATOM 753 N N . ALA A 1 102 ? -18.324 22.634 7.775 1.00 47.62 102 ALA A N 1
ATOM 754 C CA . ALA A 1 102 ? -18.440 23.596 6.702 1.00 47.62 102 ALA A CA 1
ATOM 755 C C . ALA A 1 102 ? -19.540 24.586 7.102 1.00 47.62 102 ALA A C 1
ATOM 757 O O . ALA A 1 102 ? -20.716 24.230 7.127 1.00 47.62 102 ALA A O 1
ATOM 758 N N . ALA A 1 103 ? -19.139 25.801 7.466 1.00 43.62 103 ALA A N 1
ATOM 759 C CA . ALA A 1 103 ? -20.048 26.929 7.521 1.00 43.62 103 ALA A CA 1
ATOM 760 C C . ALA A 1 103 ? -20.367 27.337 6.077 1.00 43.62 103 ALA A C 1
ATOM 762 O O . ALA A 1 103 ? -19.499 27.847 5.367 1.00 43.62 103 ALA A O 1
ATOM 763 N N . ASP A 1 104 ? -21.594 27.038 5.656 1.00 44.69 104 ASP A N 1
ATOM 764 C CA . ASP A 1 104 ? -22.288 27.782 4.610 1.00 44.69 104 ASP A CA 1
ATOM 765 C C . ASP A 1 104 ? -22.515 29.222 5.107 1.00 44.69 104 ASP A C 1
ATOM 767 O O . ASP A 1 104 ? -23.128 29.410 6.160 1.00 44.69 104 ASP A O 1
ATOM 771 N N . ASP A 1 105 ? -21.991 30.202 4.365 1.00 48.59 105 ASP A N 1
ATOM 772 C CA . ASP A 1 105 ? -22.668 31.460 3.988 1.00 48.59 105 ASP A CA 1
ATOM 773 C C . ASP A 1 105 ? -21.883 32.176 2.867 1.00 48.59 105 ASP A C 1
ATOM 775 O O . ASP A 1 105 ? -20.674 32.464 3.056 1.00 48.59 105 ASP A O 1
#

pLDDT: mean 79.75, std 15.17, range [42.56, 97.44]

=== Feature glossary ===
Annotated list of the representations used here:

Nearest PDB structures. The Foldseek neighbor list gives the closest experimentally determined structures in the PDB, ranked by structural alignment. TM-score near 1 means near-identical fold; near 0.3 means only rough topology match. This is how one finds what a novel AlphaFold prediction most resembles in the solved-structure universe.

Foldseek 3Di. Foldseek's 3Di representation compresses backbone geometry into a per-residue letter drawn from a learned twenty-state alphabet. It captures the tertiary interaction pattern around each residue — which residues are packed against it in space, regardless of where they are in sequence.

Radius of gyration, Cα contacts, bounding box. Radius of gyration (Rg) is the root-mean-square distance of Cα atoms from their centroid — a single number for overall size and compactness. A globular domain of N residues has Rg ≈ 2.2·N^0.38 Å; an extended or disordered chain has a much larger Rg. The Cα contact count is the number of residue pairs whose Cα atoms are within 8 Å and are more than four positions apart in sequence — a standard proxy for tertiary packing density. The bounding box is the smallest axis-aligned box enclosing all Cα atoms.

InterPro / GO / CATH / organism. The annotation block draws on four external resources. InterPro: which protein families and domains the sequence belongs to. GO: standardized terms for what the protein does, what process it participates in, and where in the cell it acts. CATH: which structural fold it has in the CATH hierarchy. Organism: the species of origin.

mmCIF coordinates. The mmCIF block holds the 3D Cartesian coordinates of each backbone atom (N, Cα, C, O) in ångströms. mmCIF is the PDB's canonical archive format — a tagged-loop text representation of the atomic model.

pLDDT. pLDDT is the predicted lDDT-Cα score: AlphaFold's confidence that the local environment of each residue (all inter-atomic distances within 15 Å) is correctly placed. It is a per-residue number between 0 and 100, with higher meaning more reliable.

Backbone torsions (φ/ψ). φ (phi) and ψ (psi) are the two rotatable backbone dihedrals per residue: φ is the C(i-1)–N–Cα–C torsion, ψ is the N–Cα–C–N(i+1) torsion, both in degrees on (−180°, 180°]. α-helical residues cluster near (−60°, −45°); β-strand residues near (−120°, +130°). A Ramachandran plot is simply a scatter of (φ, ψ) for every residue.

B-factor. For experimental (PDB) structures, the B-factor (temperature factor) quantifies the positional spread of each atom in the crystal — a combination of thermal vibration and static disorder — in units of Å². High B-factors mark flexible loops or poorly resolved regions; low B-factors mark the rigid, well-ordered core.

Secondary structure (3-state, P-SEA). SS3 is a coarse helix/strand/coil call (letters a/b/c) made by the P-SEA algorithm from inter-Cα distances and dihedrals. It is less detailed than DSSP but needs only Cα positions.

Predicted aligned error. Predicted aligned error is AlphaFold's pairwise confidence. Unlike pLDDT (per-residue), PAE is per-residue-pair and captures whether two parts of the structure are correctly placed relative to each other. Units are ångströms of expected positional error.

Solvent-accessible surface area. Solvent-accessible surface area (SASA) is the area in Å² traced out by the centre of a 1.4 Å probe sphere (a water molecule) rolled over the protein's van der Waals surface (Shrake–Rupley / Lee–Richards construction). Buried residues have near-zero SASA; fully exposed residues can exceed 200 Å². The total SASA scales roughly with the number of surface residues.

Secondary structure (8-state, DSSP). The SS8 string is DSSP's per-residue secondary-structure call. α-helix (H) means an i→i+4 H-bond ladder; β-strand (E) means the residue participates in a β-sheet; 3₁₀ (G) and π (I) are tighter and wider helices; T/S are turns/bends; '-' is loop.

Rendered structure images. Structure images are PyMOL renders from six orthogonal camera directions. Cartoon representation draws helices as coils and strands as arrows; sticks shows the backbone as bonds; surface shows the solvent-excluded envelope. Rainbow coloring maps sequence position to hue (blue→red, N→C); chain coloring assigns a distinct color per polypeptide.

Sequence. The amino-acid sequence is the protein's primary structure: the linear order of residues from the N-terminus to the C-terminus, written in one-letter code. Everything else here — the 3D coordinates, the secondary structure, the domain annotations — is ultimately a consequence of this string.

Contact-map, Ramachandran, and PAE plots. Three diagnostic plots accompany the record. The Cα contact map visualizes the tertiary structure as a 2D adjacency matrix (8 Å cutoff, sequence-local contacts suppressed). The Ramachandran plot shows the distribution of backbone (φ, ψ) torsions, with points in the α and β basins reflecting secondary structure content. The PAE plot shows AlphaFold's inter-residue confidence as a color matrix.